Protein AF-A0A2G5UC23-F1 (afdb_monomer_lite)

Organism: NCBI:txid1611254

Radius of gyration: 12.35 Å; chains: 1; bounding box: 30×21×34 Å

Foldseek 3Di:
DALVVLLVCLQPPVPNPVFDLEEEEEEEPDPNLVPCVSNVVRRDPSGHYHYDYQYPPCLVVPDPQQNPDQDWDQDPVVRHTYGHDHD

Secondary structure (DSSP, 8-state):
--HHHHHHHIIIIIT-TTS-SEEEEEEES-HHHH-HHHHHTTPPTT-EEEEEEEPTT-GGGS-HHHHSS-EEEEETTTTEEEEEE--

Sequence (87 aa):
MTKKHSVLFYENMLFHPSMPDDIVFVCDSWAGWIDDSARDAVMPSGYSVKKMVIPAGCTGIMPAAWCSRVTSAYSAHSKKWSICVSA

Structure (mmCIF, N/CA/C/O backbone):
data_AF-A0A2G5UC23-F1
#
_entry.id   AF-A0A2G5UC23-F1
#
loop_
_atom_site.group_PDB
_atom_site.id
_atom_site.type_symbol
_atom_site.label_atom_id
_atom_site.label_alt_id
_atom_site.label_comp_id
_atom_site.label_asym_id
_atom_site.label_entity_id
_atom_site.label_seq_id
_atom_site.pdbx_PDB_ins_code
_atom_site.Cartn_x
_atom_site.Cartn_y
_atom_site.Cartn_z
_atom_site.occupancy
_atom_site.B_iso_or_equiv
_atom_site.auth_seq_id
_atom_site.auth_comp_id
_atom_site.auth_asym_id
_atom_site.auth_atom_id
_atom_site.pdbx_PDB_model_num
ATOM 1 N N . MET A 1 1 ? 9.119 4.271 -8.060 1.00 71.38 1 MET A N 1
ATOM 2 C CA . MET A 1 1 ? 8.252 4.514 -6.886 1.00 71.38 1 MET A CA 1
ATOM 3 C C . MET A 1 1 ? 9.116 4.387 -5.648 1.00 71.38 1 MET A C 1
ATOM 5 O O . MET A 1 1 ? 9.832 3.397 -5.548 1.00 71.38 1 MET A O 1
ATOM 9 N N . THR A 1 2 ? 9.130 5.382 -4.757 1.00 83.06 2 THR A N 1
ATOM 10 C CA . THR A 1 2 ? 9.903 5.306 -3.501 1.00 83.06 2 THR A CA 1
ATOM 11 C C . THR A 1 2 ? 8.979 4.994 -2.330 1.00 83.06 2 THR A C 1
ATOM 13 O O . THR A 1 2 ? 7.794 5.311 -2.390 1.00 83.06 2 THR A O 1
ATOM 16 N N . LYS A 1 3 ? 9.530 4.449 -1.239 1.00 81.12 3 LYS A N 1
ATOM 17 C CA . LYS A 1 3 ? 8.778 4.113 -0.019 1.00 81.12 3 LYS A CA 1
ATOM 18 C C . LYS A 1 3 ? 7.900 5.263 0.487 1.00 81.12 3 LYS A C 1
ATOM 20 O O . LYS A 1 3 ? 6.741 5.050 0.814 1.00 81.12 3 LYS A O 1
ATOM 25 N N . LYS A 1 4 ? 8.426 6.495 0.482 1.00 86.56 4 LYS A N 1
ATOM 26 C CA . LYS A 1 4 ? 7.690 7.698 0.907 1.00 86.56 4 LYS A CA 1
ATOM 27 C C . LYS A 1 4 ? 6.432 7.942 0.064 1.00 86.56 4 LYS A C 1
ATOM 29 O O . LYS A 1 4 ? 5.396 8.295 0.610 1.00 86.56 4 LYS A O 1
ATOM 34 N N . HIS A 1 5 ? 6.515 7.742 -1.250 1.00 86.06 5 HIS A N 1
ATOM 35 C CA . HIS A 1 5 ? 5.361 7.912 -2.133 1.00 86.06 5 HIS A CA 1
ATOM 36 C C . HIS A 1 5 ? 4.345 6.777 -1.958 1.00 86.06 5 HIS A C 1
ATOM 38 O O . HIS A 1 5 ? 3.148 7.035 -2.018 1.00 86.06 5 HIS A O 1
ATOM 44 N N . SER A 1 6 ? 4.800 5.547 -1.693 1.00 85.69 6 SER A N 1
ATOM 45 C CA . SER A 1 6 ? 3.914 4.419 -1.378 1.00 85.69 6 SER A CA 1
ATOM 46 C C . SER A 1 6 ? 3.112 4.664 -0.102 1.00 85.69 6 SER A C 1
ATOM 48 O O . SER A 1 6 ? 1.907 4.452 -0.097 1.00 85.69 6 SER A O 1
ATOM 50 N N . VAL A 1 7 ? 3.763 5.167 0.955 1.00 88.81 7 VAL A N 1
ATOM 51 C CA . VAL A 1 7 ? 3.102 5.527 2.222 1.00 88.81 7 VAL A CA 1
ATOM 52 C C . VAL A 1 7 ? 2.006 6.566 1.983 1.00 88.81 7 VAL A C 1
ATOM 54 O O . VAL A 1 7 ? 0.856 6.329 2.338 1.00 88.81 7 VAL A O 1
ATOM 57 N N . LEU A 1 8 ? 2.331 7.664 1.288 1.00 89.19 8 LEU A N 1
ATOM 58 C CA . LEU A 1 8 ? 1.350 8.704 0.959 1.00 89.19 8 LEU A CA 1
ATOM 59 C C . LEU A 1 8 ? 0.182 8.164 0.128 1.00 89.19 8 LEU A C 1
ATOM 61 O O . LEU A 1 8 ? -0.951 8.610 0.295 1.00 89.19 8 LEU A O 1
ATOM 65 N N . PHE A 1 9 ? 0.442 7.221 -0.778 1.00 87.81 9 PHE A N 1
ATOM 66 C CA . PHE A 1 9 ? -0.616 6.569 -1.538 1.00 87.81 9 PHE A CA 1
ATOM 67 C C . PHE A 1 9 ? -1.516 5.724 -0.632 1.00 87.81 9 PHE A C 1
ATOM 69 O O . PHE A 1 9 ? -2.738 5.802 -0.738 1.00 87.81 9 PHE A O 1
ATOM 76 N N . TYR A 1 10 ? -0.937 4.931 0.269 1.00 89.06 10 TYR A N 1
ATOM 77 C CA . TYR A 1 10 ? -1.721 4.102 1.176 1.00 89.06 10 TYR A CA 1
ATOM 78 C C . TYR A 1 10 ? -2.614 4.942 2.090 1.00 89.06 10 TYR A C 1
ATOM 80 O O . TYR A 1 10 ? -3.799 4.647 2.189 1.00 89.06 10 TYR A O 1
ATOM 88 N N . GLU A 1 11 ? -2.093 6.024 2.667 1.00 88.75 11 GLU A N 1
ATOM 89 C CA . GLU A 1 11 ? -2.867 6.924 3.533 1.00 88.75 11 GLU A CA 1
ATOM 90 C C . GLU A 1 11 ? -4.008 7.623 2.783 1.00 88.75 11 GLU A C 1
ATOM 92 O O . GLU A 1 11 ? -5.144 7.639 3.249 1.00 88.75 11 GLU A O 1
ATOM 97 N N . ASN A 1 12 ? -3.718 8.198 1.612 1.00 88.12 12 ASN A N 1
ATOM 98 C CA . ASN A 1 12 ? -4.664 9.093 0.942 1.00 88.12 12 ASN A CA 1
ATOM 99 C C . ASN A 1 12 ? -5.595 8.389 -0.049 1.00 88.12 12 ASN A C 1
ATOM 101 O O . ASN A 1 12 ? -6.626 8.954 -0.406 1.00 88.12 12 ASN A O 1
ATOM 105 N N . MET A 1 13 ? -5.226 7.199 -0.534 1.00 85.44 13 MET A N 1
ATOM 106 C CA . MET A 1 13 ? -5.982 6.476 -1.563 1.00 85.44 13 MET A CA 1
ATOM 107 C C . MET A 1 13 ? -6.479 5.125 -1.059 1.00 85.44 13 MET A C 1
ATOM 109 O O . MET A 1 13 ? -7.673 4.855 -1.150 1.00 85.44 13 MET A O 1
ATOM 113 N N . LEU A 1 14 ? -5.592 4.271 -0.530 1.00 85.00 14 LEU A N 1
ATOM 114 C CA . LEU A 1 14 ? -5.972 2.909 -0.133 1.00 85.00 14 LEU A CA 1
ATOM 115 C C . LEU A 1 14 ? -6.849 2.901 1.126 1.00 85.00 14 LEU A C 1
ATOM 117 O O . LEU A 1 14 ? -7.870 2.225 1.143 1.00 85.00 14 LEU A O 1
ATOM 121 N N . PHE A 1 15 ? -6.471 3.673 2.143 1.00 88.19 15 PHE A N 1
ATOM 122 C CA . PHE A 1 15 ? -7.163 3.777 3.432 1.00 88.19 15 PHE A CA 1
ATOM 123 C C . PHE A 1 15 ? -7.995 5.057 3.557 1.00 88.19 15 PHE A C 1
ATOM 125 O O . PHE A 1 15 ? -8.277 5.527 4.658 1.00 88.19 15 PHE A O 1
ATOM 132 N N . HIS A 1 16 ? -8.397 5.636 2.424 1.00 86.62 16 HIS A N 1
ATOM 133 C CA . HIS A 1 16 ? -9.294 6.781 2.436 1.00 86.62 16 HIS A CA 1
ATOM 134 C C . HIS A 1 16 ? -10.636 6.393 3.094 1.00 86.62 16 HIS A C 1
ATOM 136 O O . HIS A 1 16 ? -11.140 5.310 2.805 1.00 86.62 16 HIS A O 1
ATOM 142 N N . PRO A 1 17 ? -11.285 7.263 3.893 1.00 84.38 17 PRO A N 1
ATOM 143 C CA . PRO A 1 17 ? -12.527 6.925 4.607 1.00 84.38 17 PRO A CA 1
ATOM 144 C C . PRO A 1 17 ? -13.710 6.491 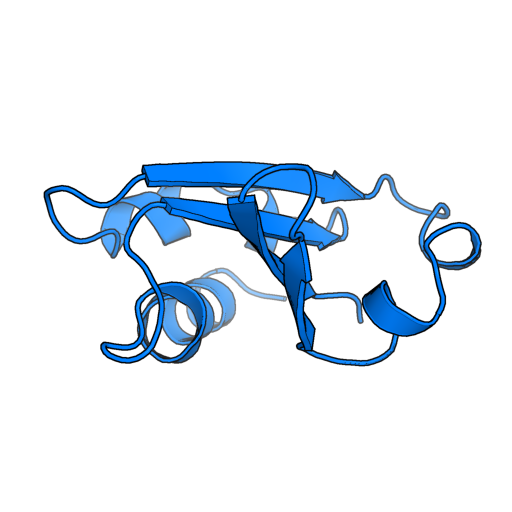3.726 1.00 84.38 17 PRO A C 1
ATOM 146 O O . PRO A 1 17 ? -14.689 5.944 4.221 1.00 84.38 17 PRO A O 1
ATOM 149 N N . SER A 1 18 ? -13.659 6.776 2.422 1.00 84.75 18 SER A N 1
ATOM 150 C CA . SER A 1 18 ? -14.670 6.332 1.452 1.00 84.75 18 SER A CA 1
ATOM 151 C C . SER A 1 18 ? -14.415 4.928 0.900 1.00 84.75 18 SER A C 1
ATOM 153 O O . SER A 1 18 ? -15.241 4.418 0.144 1.00 84.75 18 SER A O 1
ATOM 155 N N . MET A 1 19 ? -13.249 4.346 1.184 1.00 82.62 19 MET A N 1
ATOM 156 C CA . MET A 1 19 ? -12.900 2.995 0.778 1.00 82.62 19 MET A CA 1
ATOM 157 C C . MET A 1 19 ? -13.417 1.995 1.818 1.00 82.62 19 MET A C 1
ATOM 159 O O . MET A 1 19 ? -13.531 2.327 2.995 1.00 82.62 19 MET A O 1
ATOM 163 N N . PRO A 1 20 ? -13.750 0.770 1.400 1.00 84.62 20 PRO A N 1
ATOM 164 C CA . PRO A 1 20 ? -14.206 -0.264 2.315 1.00 84.62 20 PRO A CA 1
ATOM 165 C C . PRO A 1 20 ? -13.035 -0.875 3.075 1.00 84.62 20 PRO A C 1
ATOM 167 O O . PRO A 1 20 ? -11.898 -0.827 2.622 1.00 84.62 20 PRO A O 1
ATOM 170 N N . ASP A 1 21 ? -13.338 -1.549 4.177 1.00 87.19 21 ASP A N 1
ATOM 171 C CA . ASP A 1 21 ? -12.300 -2.097 5.054 1.00 87.19 21 ASP A CA 1
ATOM 172 C C . ASP A 1 21 ? -11.676 -3.406 4.528 1.00 87.19 21 ASP A C 1
ATOM 174 O O . ASP A 1 21 ? -10.614 -3.805 4.995 1.00 87.19 21 ASP A O 1
ATOM 178 N N . ASP A 1 22 ? -12.304 -4.075 3.549 1.00 86.00 22 ASP A N 1
ATOM 179 C CA . ASP A 1 22 ? -11.794 -5.285 2.879 1.00 86.00 22 ASP A CA 1
ATOM 180 C C . ASP A 1 22 ? -11.437 -4.985 1.416 1.00 86.00 22 ASP A C 1
ATOM 182 O O . ASP A 1 22 ? -12.303 -4.931 0.532 1.00 86.00 22 ASP A O 1
ATOM 186 N N . ILE A 1 23 ? -10.142 -4.779 1.168 1.00 85.62 23 ILE A N 1
ATOM 187 C CA . ILE A 1 23 ? -9.616 -4.316 -0.118 1.00 85.62 23 ILE A CA 1
ATOM 188 C C . ILE A 1 23 ? -8.675 -5.355 -0.719 1.00 85.62 23 ILE A C 1
ATOM 190 O O . ILE A 1 23 ? -7.836 -5.957 -0.048 1.00 85.62 23 ILE A O 1
ATOM 194 N N . VAL A 1 24 ? -8.756 -5.523 -2.034 1.00 86.94 24 VAL A N 1
ATOM 195 C CA . VAL A 1 24 ? -7.726 -6.184 -2.829 1.00 86.94 24 VAL A CA 1
ATOM 196 C C . VAL A 1 24 ? -6.840 -5.113 -3.456 1.00 86.94 24 VAL A C 1
ATOM 198 O O . VAL A 1 24 ? -7.262 -4.362 -4.331 1.00 86.94 24 VAL A O 1
ATOM 201 N N . PHE A 1 25 ? -5.595 -5.025 -3.009 1.00 87.06 25 PHE A N 1
ATOM 202 C CA . PHE A 1 25 ? -4.620 -4.111 -3.583 1.00 87.06 25 PHE A CA 1
ATOM 203 C C . PHE A 1 25 ? -3.811 -4.826 -4.661 1.00 87.06 25 PHE A C 1
ATOM 205 O O . PHE A 1 25 ? -3.081 -5.772 -4.371 1.00 87.06 25 PHE A O 1
ATOM 212 N N . VAL A 1 26 ? -3.950 -4.384 -5.906 1.00 85.44 26 VAL A N 1
ATOM 213 C CA . VAL A 1 26 ? -3.235 -4.921 -7.061 1.00 85.44 26 VAL A CA 1
ATOM 214 C C . VAL A 1 26 ? -2.201 -3.893 -7.501 1.00 85.44 26 VAL A C 1
ATOM 216 O O . VAL A 1 26 ? -2.544 -2.754 -7.808 1.00 85.44 26 VAL A O 1
ATOM 219 N N . CYS A 1 27 ? -0.929 -4.265 -7.512 1.00 84.06 27 CYS A N 1
ATOM 220 C CA . CYS A 1 27 ? 0.159 -3.337 -7.803 1.00 84.06 27 CYS A CA 1
ATOM 221 C C . CYS A 1 27 ? 1.187 -3.940 -8.751 1.00 84.06 27 CYS A C 1
ATOM 223 O O . CYS A 1 27 ? 1.313 -5.159 -8.851 1.00 84.06 27 CYS A O 1
ATOM 225 N N . ASP A 1 28 ? 1.935 -3.088 -9.445 1.00 82.81 28 ASP A N 1
ATOM 226 C CA . ASP A 1 28 ? 3.099 -3.521 -10.213 1.00 82.81 28 ASP A CA 1
ATOM 227 C C . ASP A 1 28 ? 4.226 -4.078 -9.309 1.00 82.81 28 ASP A C 1
ATOM 229 O O . ASP A 1 28 ? 4.223 -3.941 -8.080 1.00 82.81 28 ASP A O 1
ATOM 233 N N . SER A 1 29 ? 5.217 -4.727 -9.923 1.00 84.38 29 SER A N 1
ATOM 234 C CA . SER A 1 29 ? 6.359 -5.322 -9.221 1.00 84.38 29 SER A CA 1
ATOM 235 C C . SER A 1 29 ? 7.459 -4.322 -8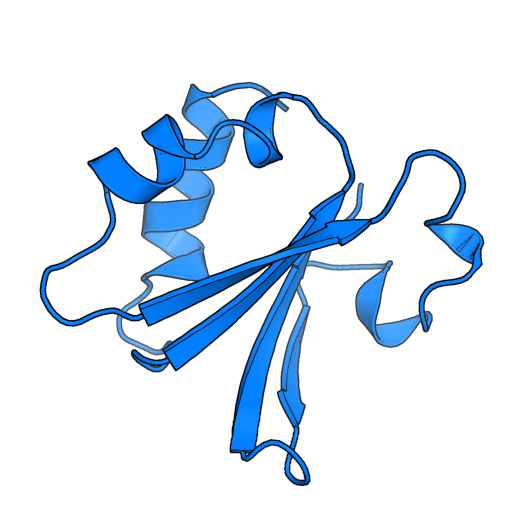.835 1.00 84.38 29 SER A C 1
ATOM 237 O O . SER A 1 29 ? 8.617 -4.717 -8.680 1.00 84.38 29 SER A O 1
ATOM 239 N N . TRP A 1 30 ? 7.174 -3.023 -8.725 1.00 83.50 30 TRP A N 1
ATOM 240 C CA . TRP A 1 30 ? 8.176 -2.060 -8.278 1.00 83.50 30 TRP A CA 1
ATOM 241 C C . TRP A 1 30 ? 8.424 -2.212 -6.777 1.00 83.50 30 TRP A C 1
ATOM 243 O O . TRP A 1 30 ? 7.503 -2.386 -5.978 1.00 83.50 30 TRP A O 1
ATOM 253 N N . ALA A 1 31 ? 9.689 -2.077 -6.368 1.00 81.31 31 ALA A N 1
ATOM 254 C CA . ALA A 1 31 ? 10.122 -2.314 -4.987 1.00 81.31 31 ALA A CA 1
ATOM 255 C C . ALA A 1 31 ? 9.321 -1.515 -3.941 1.00 81.31 31 ALA A C 1
ATOM 257 O O . ALA A 1 31 ? 9.077 -2.004 -2.842 1.00 81.31 31 ALA A O 1
ATOM 258 N N . GLY A 1 32 ? 8.861 -0.310 -4.295 1.00 80.25 32 GLY A N 1
ATOM 259 C CA . GLY A 1 32 ? 8.041 0.519 -3.413 1.00 80.25 32 GLY A CA 1
ATOM 260 C C . GLY A 1 32 ? 6.661 -0.065 -3.083 1.00 80.25 32 GLY A C 1
ATOM 261 O O . GLY A 1 32 ? 6.119 0.289 -2.041 1.00 80.25 32 GLY A O 1
ATOM 262 N N . TRP A 1 33 ? 6.093 -0.931 -3.927 1.00 83.56 33 TRP A N 1
ATOM 263 C CA . TRP A 1 33 ? 4.803 -1.594 -3.678 1.00 83.56 33 TRP A CA 1
ATOM 264 C C . TRP A 1 33 ? 4.959 -2.998 -3.095 1.00 83.56 33 TRP A C 1
ATOM 266 O O . TRP A 1 33 ? 4.086 -3.498 -2.380 1.00 83.56 33 TRP A O 1
ATOM 276 N N . ILE A 1 34 ? 6.086 -3.646 -3.393 1.00 83.38 34 ILE A N 1
ATOM 277 C CA . ILE A 1 34 ? 6.422 -4.956 -2.833 1.00 83.38 34 ILE A CA 1
ATOM 278 C C . ILE A 1 34 ? 6.709 -4.842 -1.329 1.00 83.38 34 ILE A C 1
ATOM 280 O O . ILE A 1 34 ? 6.330 -5.747 -0.591 1.00 83.38 34 ILE A O 1
ATOM 284 N N . ASP A 1 35 ? 7.300 -3.738 -0.862 1.00 83.88 35 ASP A N 1
ATOM 285 C CA . ASP A 1 35 ? 7.565 -3.505 0.563 1.00 83.88 35 ASP A CA 1
ATOM 286 C C . ASP A 1 35 ? 6.263 -3.344 1.374 1.00 83.88 35 ASP A C 1
ATOM 288 O O . ASP A 1 35 ? 5.627 -2.287 1.375 1.00 83.88 35 ASP A O 1
ATOM 292 N N . ASP A 1 36 ? 5.881 -4.403 2.093 1.00 87.25 36 ASP A N 1
ATOM 293 C CA . ASP A 1 36 ? 4.709 -4.417 2.975 1.00 87.25 36 ASP A CA 1
ATOM 294 C C . ASP A 1 36 ? 4.863 -3.502 4.193 1.00 87.25 36 ASP A C 1
ATOM 296 O O . ASP A 1 36 ? 3.862 -3.002 4.700 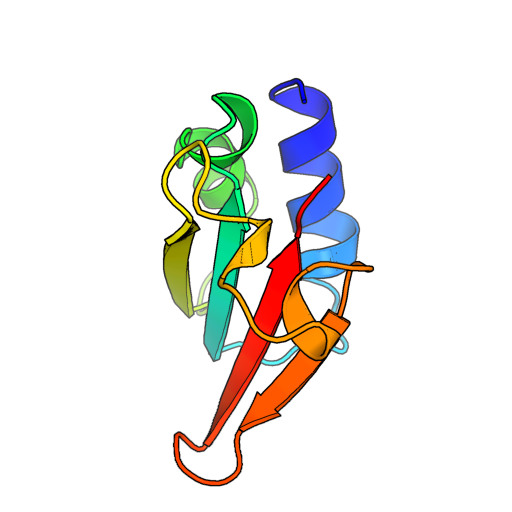1.00 87.25 36 ASP A O 1
ATOM 300 N N . SER A 1 37 ? 6.090 -3.182 4.618 1.00 88.25 37 SER A N 1
ATOM 301 C CA . SER A 1 37 ? 6.291 -2.349 5.810 1.00 88.25 37 SER A CA 1
ATOM 302 C C . SER A 1 37 ? 5.756 -0.924 5.636 1.00 88.25 37 SER A C 1
ATOM 304 O O . SER A 1 37 ? 5.381 -0.286 6.614 1.00 88.25 37 SER A O 1
ATOM 306 N N . ALA A 1 38 ? 5.675 -0.425 4.398 1.00 86.19 38 ALA A N 1
ATOM 307 C CA . ALA A 1 38 ? 5.051 0.861 4.096 1.00 86.19 38 ALA A CA 1
ATOM 308 C C . ALA A 1 38 ? 3.524 0.827 4.257 1.00 86.19 38 ALA A C 1
ATOM 310 O O . ALA A 1 38 ? 2.949 1.816 4.698 1.00 86.19 38 ALA A O 1
ATOM 311 N N . ARG A 1 39 ? 2.878 -0.295 3.909 1.00 88.38 39 ARG A N 1
ATOM 312 C CA . ARG A 1 39 ? 1.436 -0.502 4.106 1.00 88.38 39 ARG A CA 1
ATOM 313 C C . ARG A 1 39 ? 1.139 -0.691 5.586 1.00 88.38 39 ARG A C 1
ATOM 315 O O . ARG A 1 39 ? 0.268 -0.020 6.121 1.00 88.38 39 ARG A O 1
ATOM 322 N N . ASP A 1 40 ? 1.874 -1.587 6.235 1.00 89.56 40 ASP A N 1
ATOM 323 C CA . ASP A 1 40 ? 1.615 -1.983 7.620 1.00 89.56 40 ASP A CA 1
ATOM 324 C C . ASP A 1 40 ? 1.853 -0.827 8.599 1.00 89.56 40 ASP A C 1
ATOM 326 O O . ASP A 1 40 ? 1.182 -0.746 9.621 1.00 89.56 40 ASP A O 1
ATOM 330 N N . ALA A 1 41 ? 2.745 0.110 8.260 1.00 88.81 41 ALA A N 1
ATOM 331 C CA . ALA A 1 41 ? 2.970 1.322 9.045 1.00 88.81 41 ALA A CA 1
ATOM 332 C C . ALA A 1 41 ? 1.752 2.261 9.109 1.00 88.81 41 ALA A C 1
ATOM 334 O O . ALA A 1 41 ? 1.661 3.053 10.043 1.00 88.81 41 ALA A O 1
ATOM 335 N N . VAL A 1 42 ? 0.847 2.197 8.126 1.00 89.88 42 VAL A N 1
ATOM 336 C CA . VAL A 1 42 ? -0.292 3.126 7.999 1.00 89.88 42 VAL A CA 1
ATOM 337 C C . VAL A 1 42 ? -1.647 2.429 7.930 1.00 89.88 42 VAL A C 1
ATOM 339 O O . VAL A 1 42 ? -2.671 3.096 7.819 1.00 89.88 42 VAL A O 1
ATOM 342 N N . MET A 1 43 ? -1.670 1.097 7.993 1.00 89.62 43 MET A N 1
ATOM 343 C CA . MET A 1 43 ? -2.901 0.317 7.981 1.00 89.62 43 MET A CA 1
ATOM 344 C C . MET A 1 43 ? -3.679 0.562 9.281 1.00 89.62 43 MET A C 1
ATOM 346 O O . MET A 1 43 ? -3.171 0.234 10.359 1.00 89.62 43 MET A O 1
ATOM 350 N N . PRO A 1 44 ? -4.907 1.107 9.215 1.00 87.69 44 PRO A N 1
ATOM 351 C CA . PRO A 1 44 ? -5.717 1.304 10.407 1.00 87.69 44 PRO A CA 1
ATOM 352 C C . PRO A 1 44 ? -6.127 -0.042 11.017 1.00 87.69 44 PRO A C 1
ATOM 354 O O . PRO A 1 44 ? -6.223 -1.067 10.332 1.00 87.69 44 PRO A O 1
ATOM 357 N N . SER A 1 45 ? -6.399 -0.055 12.321 1.00 88.38 45 SER A N 1
ATOM 358 C CA . SER A 1 45 ? -6.867 -1.263 12.998 1.00 88.38 45 SER A CA 1
ATOM 359 C C . SER A 1 45 ? -8.229 -1.706 12.448 1.00 88.38 45 SER A C 1
ATOM 361 O O . SER A 1 45 ? -9.137 -0.901 12.272 1.00 88.38 45 SER A O 1
ATOM 363 N N . GLY A 1 46 ? -8.372 -3.006 12.177 1.00 84.81 46 GLY A N 1
ATOM 364 C CA . GLY A 1 46 ? -9.609 -3.589 11.643 1.00 84.81 46 GLY A CA 1
ATOM 365 C C . GLY A 1 46 ? -9.701 -3.647 10.115 1.00 84.81 46 GLY A C 1
ATOM 366 O O . GLY A 1 46 ? -10.615 -4.290 9.607 1.00 84.81 46 GLY A O 1
ATOM 367 N N . TYR A 1 47 ? -8.744 -3.064 9.387 1.00 87.88 47 TYR A N 1
ATOM 368 C CA . TYR A 1 47 ? -8.681 -3.166 7.927 1.00 87.88 47 TYR A CA 1
ATOM 369 C C . TYR A 1 47 ? -8.043 -4.487 7.486 1.00 87.88 47 TYR A C 1
ATOM 371 O O . TYR A 1 47 ? -7.118 -5.005 8.115 1.00 87.88 47 TYR A O 1
ATOM 379 N N . SER A 1 48 ? -8.519 -5.024 6.364 1.00 87.38 48 SER A N 1
ATOM 380 C CA . SER A 1 48 ? -7.970 -6.200 5.698 1.00 87.38 48 SER A CA 1
ATOM 381 C C . SER A 1 48 ? -7.587 -5.851 4.266 1.00 87.38 48 SER A C 1
ATOM 383 O O . SER A 1 48 ? -8.425 -5.470 3.450 1.00 87.38 48 SER A O 1
ATOM 385 N N . VAL A 1 49 ? -6.302 -5.997 3.940 1.00 87.88 49 VAL A N 1
ATOM 386 C CA . VAL A 1 49 ? -5.797 -5.750 2.587 1.00 87.88 49 VAL A CA 1
ATOM 387 C C . VAL A 1 49 ? -5.154 -7.011 2.035 1.00 87.88 49 VAL A C 1
ATOM 389 O O . VAL A 1 49 ? -4.119 -7.468 2.520 1.00 87.88 49 VAL A O 1
ATOM 392 N N . LYS A 1 50 ? -5.724 -7.550 0.957 1.00 88.38 50 LYS A N 1
ATOM 393 C CA . LYS A 1 50 ? -5.108 -8.628 0.181 1.00 88.38 50 LYS A CA 1
ATOM 394 C C . LYS A 1 50 ? -4.265 -8.033 -0.939 1.00 88.38 50 LYS A C 1
ATOM 396 O O . LYS A 1 50 ? -4.812 -7.451 -1.869 1.00 88.38 50 LYS A O 1
ATOM 401 N N . LYS A 1 51 ? -2.944 -8.208 -0.885 1.00 86.62 51 LYS A N 1
ATOM 402 C CA . LYS A 1 51 ? -2.035 -7.723 -1.932 1.00 86.62 51 LYS A CA 1
ATOM 403 C C . LYS A 1 51 ? -1.855 -8.749 -3.055 1.00 86.62 51 LYS A C 1
ATOM 405 O O . LYS A 1 51 ? -1.638 -9.928 -2.784 1.00 86.62 51 LYS A O 1
ATOM 410 N N . MET A 1 52 ? -1.897 -8.295 -4.304 1.00 86.69 52 MET A N 1
ATOM 411 C CA . MET A 1 52 ? -1.555 -9.062 -5.500 1.00 86.69 52 MET A CA 1
ATOM 412 C C . MET A 1 52 ? -0.558 -8.264 -6.340 1.00 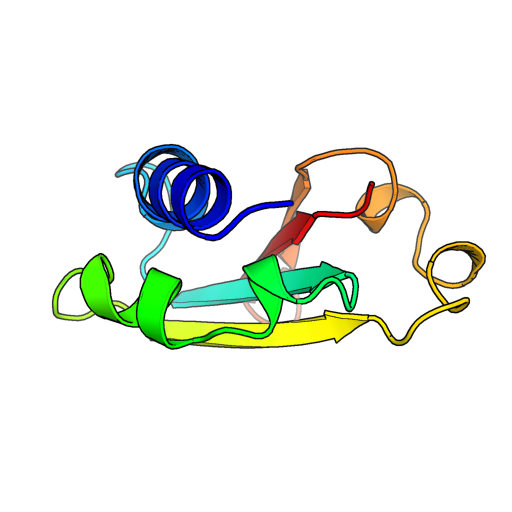86.69 52 MET A C 1
ATOM 414 O O . MET A 1 52 ? -0.846 -7.147 -6.755 1.00 86.69 52 MET A O 1
ATOM 418 N N . VAL A 1 53 ? 0.615 -8.838 -6.592 1.00 85.62 53 VAL A N 1
ATOM 419 C CA . VAL A 1 53 ? 1.667 -8.180 -7.374 1.00 85.62 53 VAL A CA 1
ATOM 420 C C . VAL A 1 53 ? 1.609 -8.678 -8.816 1.00 85.62 53 VAL A C 1
ATOM 422 O O . VAL A 1 53 ? 1.644 -9.884 -9.057 1.00 85.62 53 VAL A O 1
ATOM 425 N N . ILE A 1 54 ? 1.526 -7.753 -9.768 1.00 83.62 54 ILE A N 1
ATOM 426 C CA . ILE A 1 54 ? 1.634 -8.010 -11.204 1.00 83.62 54 ILE A CA 1
ATOM 427 C C . ILE A 1 54 ? 3.120 -8.236 -11.513 1.00 83.62 54 ILE A C 1
ATOM 429 O O . ILE A 1 54 ? 3.922 -7.329 -11.281 1.00 83.62 54 ILE A O 1
ATOM 433 N N . PRO A 1 55 ? 3.519 -9.412 -12.031 1.00 80.69 55 PRO A N 1
ATOM 434 C CA . PRO A 1 55 ? 4.908 -9.662 -12.392 1.00 80.69 55 PRO A CA 1
ATOM 435 C C . PRO A 1 55 ? 5.409 -8.680 -13.457 1.00 80.69 55 PRO A C 1
ATOM 437 O O . PRO A 1 55 ? 4.653 -8.247 -14.332 1.00 80.69 55 PRO A O 1
ATOM 440 N N . ALA A 1 56 ? 6.706 -8.375 -13.421 1.00 79.00 56 ALA A N 1
ATOM 441 C CA . ALA A 1 56 ? 7.343 -7.530 -14.425 1.00 79.00 56 ALA A CA 1
ATOM 442 C C . ALA A 1 56 ? 7.067 -8.054 -15.848 1.00 79.00 56 ALA A C 1
ATOM 444 O O . ALA A 1 56 ? 7.124 -9.256 -16.104 1.00 79.00 56 ALA A O 1
ATOM 445 N N . GLY A 1 57 ? 6.748 -7.148 -16.775 1.00 75.00 57 GLY A N 1
ATOM 446 C CA . GLY A 1 57 ? 6.437 -7.488 -18.169 1.00 75.00 57 GLY A CA 1
ATOM 447 C C . GLY A 1 57 ? 5.019 -8.021 -18.411 1.00 75.00 57 GLY A C 1
ATOM 448 O O . GLY A 1 57 ? 4.616 -8.135 -19.564 1.00 75.00 57 GLY A O 1
ATOM 449 N N . CYS A 1 58 ? 4.230 -8.286 -17.363 1.00 71.62 58 CYS A N 1
ATOM 450 C CA . CYS A 1 58 ? 2.844 -8.760 -1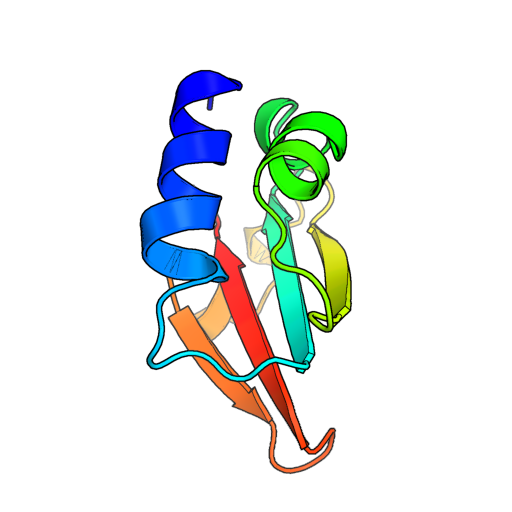7.493 1.00 71.62 58 CYS A CA 1
ATOM 451 C C . CYS A 1 58 ? 1.801 -7.632 -17.500 1.00 71.62 58 CYS A C 1
ATOM 453 O O . CYS A 1 58 ? 0.607 -7.899 -17.620 1.00 71.62 58 CYS A O 1
ATOM 455 N N . THR A 1 59 ? 2.232 -6.372 -17.409 1.00 65.94 59 THR A N 1
ATOM 456 C CA . THR A 1 59 ? 1.360 -5.191 -17.433 1.00 65.94 59 THR A CA 1
ATOM 457 C C . THR A 1 59 ? 0.452 -5.165 -18.667 1.00 65.94 59 THR A C 1
ATOM 459 O O . THR A 1 59 ? -0.742 -4.926 -18.552 1.00 65.94 59 THR A O 1
ATOM 462 N N . GLY A 1 60 ? 0.969 -5.512 -19.851 1.00 61.88 60 GLY A N 1
ATOM 463 C CA . GLY A 1 60 ? 0.174 -5.525 -21.088 1.00 61.88 60 GLY A CA 1
ATOM 464 C C . GLY A 1 60 ? -0.870 -6.648 -21.187 1.00 61.88 60 GLY A C 1
ATOM 465 O O . GLY A 1 60 ? -1.674 -6.640 -22.114 1.00 61.88 60 GLY A O 1
ATOM 466 N N . ILE A 1 61 ? -0.851 -7.616 -20.265 1.00 64.94 61 ILE A N 1
ATOM 467 C CA . ILE A 1 61 ? -1.759 -8.777 -20.246 1.00 64.94 61 ILE A CA 1
ATOM 468 C C . ILE A 1 61 ? -2.944 -8.527 -19.304 1.00 64.94 61 ILE A C 1
ATOM 470 O O . ILE A 1 61 ? -4.001 -9.144 -19.442 1.00 64.94 61 ILE A O 1
ATOM 474 N N . MET A 1 62 ? -2.791 -7.609 -18.349 1.00 63.00 62 MET A N 1
ATOM 475 C CA . MET A 1 62 ? -3.880 -7.239 -17.457 1.00 63.00 62 MET A CA 1
ATOM 476 C C . MET A 1 62 ? -4.972 -6.489 -18.234 1.00 63.00 62 MET A C 1
ATOM 478 O O . MET A 1 62 ? -4.663 -5.727 -19.155 1.00 63.00 62 MET A O 1
ATOM 482 N N . PRO A 1 63 ? -6.258 -6.671 -17.878 1.00 61.34 63 PRO A N 1
ATOM 483 C CA . PRO A 1 63 ? -7.350 -5.959 -18.530 1.00 61.34 63 PRO A CA 1
ATOM 484 C C . PRO A 1 63 ? -7.069 -4.452 -18.568 1.00 61.34 63 PRO A C 1
ATOM 486 O O . PRO A 1 63 ? -6.656 -3.878 -17.562 1.00 61.34 63 PRO A O 1
ATOM 489 N N . ALA A 1 64 ? -7.327 -3.781 -19.696 1.00 53.97 64 ALA A N 1
ATOM 490 C CA . ALA A 1 64 ? -7.054 -2.344 -19.851 1.00 53.97 64 ALA A CA 1
ATOM 491 C C . ALA A 1 64 ? -7.713 -1.480 -18.754 1.00 53.97 64 ALA A C 1
ATOM 493 O O . ALA A 1 64 ? -7.168 -0.447 -18.362 1.00 53.97 64 ALA A O 1
ATOM 494 N N . ALA A 1 65 ? -8.840 -1.949 -18.205 1.00 52.88 65 ALA A N 1
ATOM 495 C CA . ALA A 1 65 ? -9.538 -1.349 -17.069 1.00 52.88 65 ALA A CA 1
ATOM 496 C C . ALA A 1 65 ? -8.741 -1.367 -15.746 1.00 52.88 65 ALA A C 1
ATOM 498 O O . ALA A 1 65 ? -9.133 -0.685 -14.811 1.00 52.88 65 ALA A O 1
ATOM 499 N N . TRP A 1 66 ? -7.672 -2.161 -15.650 1.00 51.78 66 TRP A N 1
ATOM 500 C CA . TRP A 1 66 ? -6.817 -2.323 -14.467 1.00 51.78 66 TRP A CA 1
ATOM 501 C C . TRP A 1 66 ? -5.437 -1.679 -14.663 1.00 51.78 66 TRP A C 1
ATOM 503 O O . TRP A 1 66 ? -4.805 -1.274 -13.693 1.00 51.78 66 TRP A O 1
ATOM 513 N N . CYS A 1 67 ? -4.963 -1.565 -15.907 1.00 43.88 67 CYS A N 1
ATOM 514 C CA . CYS A 1 67 ? -3.582 -1.171 -16.197 1.00 43.88 67 CYS A CA 1
ATOM 515 C C . CYS A 1 67 ? -3.359 0.294 -16.581 1.00 43.88 67 CYS A C 1
ATOM 517 O O . CYS A 1 67 ? -2.216 0.681 -16.779 1.00 43.88 67 CYS A O 1
ATOM 519 N N . SER A 1 68 ? -4.405 1.116 -16.697 1.00 40.72 68 SER A N 1
ATOM 520 C CA . SER A 1 68 ? -4.273 2.467 -17.273 1.00 40.72 68 SER A CA 1
ATOM 521 C C . SER A 1 68 ? -4.609 3.627 -16.324 1.00 40.72 68 SER A C 1
ATOM 523 O O . SER A 1 68 ? -4.623 4.781 -16.759 1.00 40.72 68 SER A O 1
ATOM 525 N N . ARG A 1 69 ? -4.895 3.361 -15.039 1.00 50.91 69 ARG A N 1
ATOM 526 C CA . ARG A 1 69 ? -5.167 4.382 -14.007 1.00 50.91 69 ARG A CA 1
ATOM 527 C C . ARG A 1 69 ? -5.195 3.764 -12.605 1.00 50.91 69 ARG A C 1
ATOM 529 O O . ARG A 1 69 ? -5.376 2.559 -12.486 1.00 50.91 69 ARG A O 1
ATOM 536 N N . VAL A 1 70 ? -5.095 4.594 -11.554 1.00 53.47 70 VAL A N 1
ATOM 537 C CA . VAL A 1 70 ? -5.581 4.210 -10.214 1.00 53.47 70 VAL A CA 1
ATOM 538 C C . VAL A 1 70 ? -7.085 4.000 -10.343 1.00 53.47 70 VAL A C 1
ATOM 540 O O . VAL A 1 70 ? -7.862 4.953 -10.345 1.00 53.47 70 VAL A O 1
ATOM 543 N N . THR A 1 71 ? -7.489 2.756 -10.553 1.00 57.94 71 THR A N 1
ATOM 544 C CA . THR A 1 71 ? -8.890 2.375 -10.734 1.00 57.94 71 THR A CA 1
ATOM 545 C C . THR A 1 71 ? -9.351 1.605 -9.516 1.00 57.94 71 THR A C 1
ATOM 547 O O . THR A 1 71 ? -8.781 0.566 -9.186 1.00 57.94 71 THR A O 1
ATOM 550 N N . SER A 1 72 ? -10.391 2.129 -8.868 1.00 59.50 72 SER A N 1
ATOM 551 C CA . SER A 1 72 ? -11.173 1.404 -7.875 1.00 59.50 72 SER A CA 1
ATOM 552 C C . SER A 1 72 ? -12.314 0.695 -8.600 1.00 59.50 72 SER A C 1
ATOM 554 O O . SER A 1 72 ? -13.104 1.338 -9.294 1.00 59.50 72 SER A O 1
ATOM 556 N N . ALA A 1 73 ? -12.372 -0.628 -8.494 1.00 61.19 73 ALA A N 1
ATOM 557 C CA . ALA A 1 73 ? -13.404 -1.443 -9.119 1.00 61.19 73 ALA A CA 1
ATOM 558 C C . ALA A 1 73 ? -14.043 -2.365 -8.081 1.00 61.19 73 ALA A C 1
ATOM 560 O O . ALA A 1 73 ? -13.352 -3.117 -7.394 1.00 61.19 73 ALA A O 1
ATOM 561 N N . TYR A 1 74 ? -15.371 -2.338 -7.993 1.00 54.72 74 TYR A N 1
ATOM 562 C CA . TYR A 1 74 ? -16.123 -3.315 -7.216 1.00 54.72 74 TYR A CA 1
ATOM 563 C C . TYR A 1 74 ? -16.396 -4.556 -8.066 1.00 54.72 74 TYR A C 1
ATOM 565 O O . TYR A 1 74 ? -17.035 -4.479 -9.115 1.00 54.72 74 TYR A O 1
ATOM 573 N N . SER A 1 75 ? -15.939 -5.718 -7.607 1.00 58.41 75 SER A N 1
ATOM 574 C CA . SER A 1 75 ? -16.312 -6.997 -8.206 1.00 58.41 75 SER A CA 1
ATOM 575 C C . SER A 1 75 ? -17.557 -7.536 -7.512 1.00 58.41 75 SER A C 1
ATOM 577 O O . SER A 1 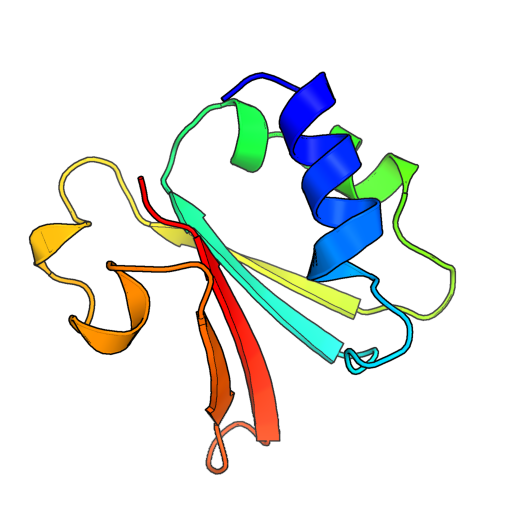75 ? -17.492 -7.984 -6.368 1.00 58.41 75 SER A O 1
ATOM 579 N N . ALA A 1 76 ? -18.688 -7.557 -8.219 1.00 56.41 76 ALA A N 1
ATOM 580 C CA . ALA A 1 76 ? -19.929 -8.142 -7.707 1.00 56.41 76 ALA A CA 1
ATOM 581 C C . ALA A 1 76 ? -19.818 -9.660 -7.458 1.00 56.41 76 ALA A C 1
ATOM 583 O O . ALA A 1 76 ? -20.525 -10.198 -6.608 1.00 56.41 76 ALA A O 1
ATOM 584 N N . HIS A 1 77 ? -18.910 -10.350 -8.162 1.00 54.41 77 HIS A N 1
ATOM 585 C CA . HIS A 1 77 ? -18.712 -11.794 -8.021 1.00 54.41 77 HIS A CA 1
ATOM 586 C C . HIS A 1 77 ? -17.933 -12.158 -6.749 1.00 54.41 77 HIS A C 1
ATOM 588 O O . HIS A 1 77 ? -18.328 -13.063 -6.020 1.00 54.41 77 HIS A O 1
ATOM 594 N N . SER A 1 78 ? -16.855 -11.425 -6.447 1.00 57.47 78 SER A N 1
ATOM 595 C CA . SER A 1 78 ? -16.056 -11.628 -5.227 1.00 57.47 78 SER A CA 1
ATOM 596 C C . SER A 1 78 ? -16.484 -10.735 -4.059 1.00 57.47 78 SER A C 1
ATOM 598 O O . SER A 1 78 ? -15.917 -10.857 -2.977 1.00 57.47 78 SER A O 1
ATOM 600 N N . LYS A 1 79 ? -17.470 -9.851 -4.273 1.00 58.38 79 LYS A N 1
ATOM 601 C CA . LYS A 1 79 ? -17.962 -8.829 -3.332 1.00 58.38 79 LYS A CA 1
ATOM 602 C C . LYS A 1 79 ? -16.847 -7.972 -2.720 1.00 58.38 79 LYS A C 1
ATOM 604 O O . LYS A 1 79 ? -16.970 -7.528 -1.583 1.00 58.38 79 LYS A O 1
ATOM 609 N N . LYS A 1 80 ? -15.765 -7.739 -3.467 1.00 61.94 80 LYS A N 1
ATOM 610 C CA . LYS A 1 80 ? -14.573 -7.023 -2.994 1.00 61.94 80 LYS A CA 1
ATOM 611 C C . LYS A 1 80 ? -14.246 -5.841 -3.882 1.00 61.94 80 LYS A C 1
ATOM 613 O O . LYS A 1 80 ? -14.482 -5.869 -5.092 1.00 61.94 80 LYS A O 1
ATOM 618 N N . TRP A 1 81 ? -13.664 -4.832 -3.255 1.00 62.12 81 TRP A N 1
ATOM 619 C CA . TRP A 1 81 ? -13.114 -3.678 -3.938 1.00 62.12 81 TRP A CA 1
ATOM 620 C C . TRP A 1 81 ? -11.657 -3.923 -4.270 1.00 62.12 81 TRP A C 1
ATOM 622 O O . TRP A 1 81 ? -10.887 -4.358 -3.417 1.00 62.12 81 TRP A O 1
ATOM 632 N N . SER A 1 82 ? -11.293 -3.633 -5.511 1.00 66.25 82 SER A N 1
ATOM 633 C CA . SER A 1 82 ? -9.926 -3.737 -5.988 1.00 66.25 82 SER A CA 1
ATOM 634 C C . SER A 1 82 ? -9.404 -2.358 -6.349 1.00 66.25 82 SER A C 1
ATOM 636 O O . SER A 1 82 ? -10.042 -1.662 -7.136 1.00 66.25 82 SER A O 1
ATOM 638 N N . ILE A 1 83 ? -8.243 -1.985 -5.817 1.00 69.06 83 ILE A N 1
ATOM 639 C CA . ILE A 1 83 ? -7.470 -0.845 -6.319 1.00 69.06 83 ILE A CA 1
ATOM 640 C C . ILE A 1 83 ? -6.320 -1.406 -7.137 1.00 69.06 83 ILE A C 1
ATOM 642 O O . ILE A 1 83 ? -5.513 -2.164 -6.603 1.00 69.06 83 ILE A O 1
ATOM 646 N N . CYS A 1 84 ? -6.250 -1.026 -8.411 1.00 65.38 84 CYS A N 1
ATOM 647 C CA . CYS A 1 84 ? -5.137 -1.385 -9.279 1.00 65.38 84 CYS A CA 1
ATOM 648 C C . CYS A 1 84 ? -4.238 -0.175 -9.532 1.00 65.38 84 CYS A C 1
ATOM 650 O O . CYS A 1 84 ? -4.733 0.902 -9.865 1.00 65.38 84 CYS A O 1
ATOM 652 N N . VAL A 1 85 ? -2.928 -0.353 -9.364 1.00 66.31 85 VAL A N 1
ATOM 653 C CA . VAL A 1 85 ? -1.912 0.658 -9.665 1.00 66.31 85 VAL A CA 1
ATOM 654 C C . VAL A 1 85 ? -0.865 0.042 -10.581 1.00 66.31 85 VAL A C 1
ATOM 656 O O . VAL A 1 85 ? -0.125 -0.856 -10.181 1.00 66.31 85 VAL A O 1
ATOM 659 N N . SER A 1 86 ? -0.808 0.550 -11.807 1.00 60.94 86 SER A N 1
ATOM 660 C CA . SER A 1 86 ? 0.263 0.291 -12.763 1.00 60.94 86 SER A CA 1
ATOM 661 C C . SER A 1 86 ? 0.761 1.628 -13.288 1.00 60.94 86 SER A C 1
ATOM 663 O O . SER A 1 86 ? -0.058 2.483 -13.636 1.00 60.94 86 SER A O 1
ATOM 665 N N . ALA A 1 87 ? 2.082 1.806 -13.313 1.00 53.00 87 ALA A N 1
ATOM 666 C CA . ALA A 1 87 ? 2.721 2.850 -14.112 1.00 53.00 87 ALA A CA 1
ATOM 667 C C . ALA A 1 87 ? 2.639 2.529 -15.612 1.00 53.00 87 ALA A C 1
ATOM 669 O O . ALA A 1 87 ? 2.551 1.320 -15.949 1.00 53.00 87 ALA A O 1
#

pLDDT: mean 76.21, std 13.64, range [40.72, 89.88]